Protein AF-A0A2E7SAH8-F1 (afdb_monomer_lite)

Secondary structure (DSSP, 8-state):
-------------S-HHHHHIIIIIIT---EEEEEEEE-SSTTGGGGSSS--SEEEEEEE-

Foldseek 3Di:
DDDPDDPDDDDDDPDVVVVCCCVCVVVVWDWPDWDKDQQPDDCSCVPDPDGDRIDIDIDTD

Sequence (61 aa):
MDAIGVSHIAICVRDLEKSLAFYRDILGMHVTFDEVQDTTTGGLPYTYKHDRKTRRTVHIR

pLDDT: mean 94.91, std 3.71, range [77.62, 98.5]

Structure (mmCIF, N/CA/C/O backbone):
data_AF-A0A2E7SAH8-F1
#
_entry.id   AF-A0A2E7SAH8-F1
#
loop_
_atom_site.group_PDB
_atom_site.id
_atom_site.type_symbol
_atom_site.label_atom_id
_atom_site.label_alt_id
_atom_site.label_comp_id
_atom_site.label_asym_id
_atom_site.label_entity_id
_atom_site.label_seq_id
_atom_site.pdbx_PDB_ins_code
_atom_site.Cartn_x
_atom_site.Cartn_y
_atom_site.Cartn_z
_atom_site.occupancy
_atom_site.B_iso_or_equiv
_atom_site.auth_seq_id
_atom_site.auth_comp_id
_atom_site.auth_asym_id
_atom_site.auth_atom_id
_atom_site.pdbx_PDB_model_num
ATOM 1 N N . MET A 1 1 ? 10.240 -16.857 -22.555 1.00 77.62 1 MET A N 1
ATOM 2 C CA . MET A 1 1 ? 10.230 -17.036 -21.091 1.00 77.62 1 MET A CA 1
ATOM 3 C C . MET A 1 1 ? 8.814 -16.743 -20.675 1.00 77.62 1 MET A C 1
ATOM 5 O O . MET A 1 1 ? 8.362 -15.625 -20.899 1.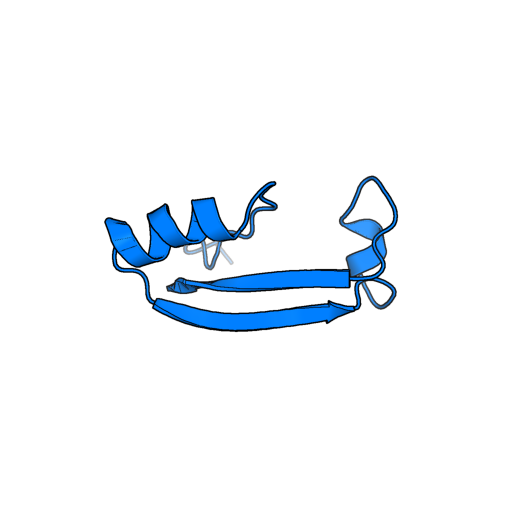00 77.62 1 MET A O 1
ATOM 9 N N . ASP A 1 2 ? 8.105 -17.765 -20.219 1.00 92.81 2 ASP A N 1
ATOM 10 C CA . ASP A 1 2 ? 6.656 -17.686 -20.065 1.00 92.81 2 ASP A CA 1
ATOM 11 C C . ASP A 1 2 ? 6.298 -17.165 -18.674 1.00 92.81 2 ASP A C 1
ATOM 13 O O . ASP A 1 2 ? 7.040 -17.359 -17.708 1.00 92.81 2 ASP A O 1
ATOM 17 N N . ALA A 1 3 ? 5.168 -16.469 -18.574 1.00 92.38 3 ALA A N 1
ATOM 18 C CA . ALA A 1 3 ? 4.662 -16.011 -17.291 1.00 92.38 3 ALA A CA 1
ATOM 19 C C . ALA A 1 3 ? 4.198 -17.217 -16.457 1.00 92.38 3 ALA A C 1
ATOM 21 O O . ALA A 1 3 ? 3.386 -18.015 -16.919 1.00 92.38 3 ALA A O 1
ATOM 22 N N . ILE A 1 4 ? 4.691 -17.328 -15.220 1.00 95.81 4 ILE A N 1
ATOM 23 C CA . ILE A 1 4 ? 4.365 -18.439 -14.306 1.00 95.81 4 ILE A CA 1
ATOM 24 C C . ILE A 1 4 ? 3.164 -18.152 -13.391 1.00 95.81 4 ILE A C 1
ATOM 26 O O . ILE A 1 4 ? 2.716 -19.039 -12.671 1.00 95.81 4 ILE A O 1
ATOM 30 N N . GLY A 1 5 ? 2.649 -16.919 -13.390 1.00 95.81 5 GLY A N 1
ATOM 31 C CA . GLY A 1 5 ? 1.505 -16.525 -12.569 1.00 95.81 5 GLY A CA 1
ATOM 32 C C . GLY A 1 5 ? 1.457 -15.033 -12.246 1.00 95.81 5 GLY A C 1
ATOM 33 O O . GLY A 1 5 ? 2.244 -14.237 -12.761 1.00 95.81 5 GLY A O 1
ATOM 34 N N . VAL A 1 6 ? 0.516 -14.665 -11.374 1.00 94.62 6 VAL A N 1
ATOM 35 C CA . VAL A 1 6 ? 0.342 -13.300 -10.853 1.00 94.62 6 VAL A CA 1
ATOM 36 C C . VAL A 1 6 ? 1.146 -13.149 -9.563 1.00 94.62 6 VAL A C 1
ATOM 38 O O . VAL A 1 6 ? 0.979 -13.944 -8.643 1.00 94.62 6 VAL A O 1
ATOM 41 N N . SER A 1 7 ? 2.000 -12.125 -9.479 1.00 95.19 7 SER A N 1
ATOM 42 C CA . SER A 1 7 ? 2.805 -11.863 -8.276 1.00 95.19 7 SER A CA 1
ATOM 43 C C . SER A 1 7 ? 2.060 -11.043 -7.224 1.00 95.19 7 SER A C 1
ATOM 45 O O . SER A 1 7 ? 2.176 -11.317 -6.035 1.00 95.19 7 SER A O 1
ATOM 47 N N . HIS A 1 8 ? 1.311 -10.028 -7.653 1.00 94.81 8 HIS A N 1
ATOM 48 C CA . HIS A 1 8 ? 0.502 -9.170 -6.794 1.00 94.81 8 HIS A CA 1
ATOM 49 C C . HIS A 1 8 ? -0.542 -8.420 -7.624 1.00 94.81 8 HIS A C 1
ATOM 51 O O . HIS A 1 8 ? -0.429 -8.308 -8.846 1.00 94.81 8 HIS A O 1
ATOM 57 N N . ILE A 1 9 ? -1.548 -7.880 -6.940 1.00 95.31 9 ILE A N 1
ATOM 58 C CA . ILE A 1 9 ? -2.571 -7.016 -7.523 1.00 95.31 9 ILE A CA 1
ATOM 59 C C . ILE A 1 9 ? -2.604 -5.728 -6.703 1.00 95.31 9 ILE A C 1
ATOM 61 O O . ILE A 1 9 ? -2.790 -5.768 -5.489 1.00 95.31 9 ILE A O 1
ATOM 65 N N . ALA A 1 10 ? -2.439 -4.586 -7.368 1.00 94.00 10 ALA A N 1
ATOM 66 C CA . ALA A 1 10 ? -2.584 -3.270 -6.758 1.00 94.00 10 ALA A CA 1
ATOM 67 C C . ALA A 1 10 ? -3.874 -2.614 -7.260 1.00 94.00 10 ALA A C 1
ATOM 69 O O . ALA A 1 10 ? -4.085 -2.488 -8.466 1.00 94.00 10 ALA A O 1
ATOM 70 N N . ILE A 1 11 ? -4.729 -2.181 -6.335 1.00 93.75 11 ILE A N 1
ATOM 71 C CA . ILE A 1 11 ? -6.002 -1.526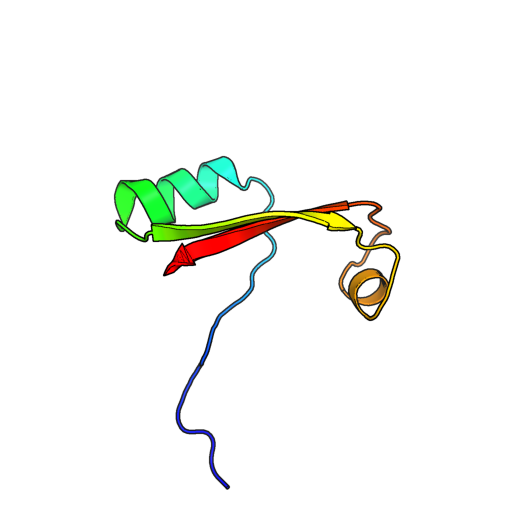 -6.651 1.00 93.75 11 ILE A CA 1
ATOM 72 C C . ILE A 1 11 ? -6.142 -0.209 -5.893 1.00 93.75 11 ILE A C 1
ATOM 74 O O . ILE A 1 11 ? -5.805 -0.105 -4.716 1.00 93.75 11 ILE A O 1
ATOM 78 N N . CYS A 1 12 ? -6.669 0.810 -6.572 1.00 93.12 12 CYS A N 1
ATOM 79 C CA . CYS A 1 12 ? -7.044 2.069 -5.938 1.00 93.12 12 CYS A CA 1
ATOM 80 C C . CYS A 1 12 ? -8.470 1.966 -5.401 1.00 93.12 12 CYS A C 1
ATOM 82 O O . CYS A 1 12 ? -9.416 1.765 -6.161 1.00 93.12 12 CYS A O 1
ATOM 84 N N . VAL A 1 13 ? -8.624 2.157 -4.095 1.00 95.00 13 VAL A N 1
ATOM 85 C CA . VAL A 1 13 ? -9.922 2.137 -3.417 1.00 95.00 13 VAL A CA 1
ATOM 86 C C . VAL A 1 13 ? -10.315 3.539 -2.964 1.00 95.00 13 VAL A C 1
ATOM 88 O O . VAL A 1 13 ? -9.469 4.408 -2.749 1.00 95.00 13 VAL A O 1
ATOM 91 N N . ARG A 1 14 ? -11.623 3.774 -2.835 1.00 94.44 14 ARG A N 1
ATOM 92 C CA . ARG A 1 14 ? -12.155 5.046 -2.325 1.00 94.44 14 ARG A CA 1
ATOM 93 C C . ARG A 1 14 ? -11.934 5.198 -0.820 1.00 94.44 14 ARG A C 1
ATOM 95 O O . ARG A 1 14 ? -11.698 6.307 -0.359 1.00 94.44 14 ARG A O 1
ATOM 102 N N . ASP A 1 15 ? -12.050 4.095 -0.087 1.00 97.19 15 ASP A N 1
ATOM 103 C CA . ASP A 1 15 ? -11.998 4.040 1.371 1.00 97.19 15 ASP A CA 1
ATOM 104 C C . ASP A 1 15 ? -11.128 2.847 1.784 1.00 97.19 15 ASP A C 1
ATOM 106 O O . ASP A 1 15 ? -11.457 1.683 1.518 1.00 97.19 15 ASP A O 1
ATOM 110 N N . LEU A 1 16 ? -9.972 3.163 2.364 1.00 97.44 16 LEU A N 1
ATOM 111 C CA . LEU A 1 16 ? -8.985 2.164 2.745 1.00 97.44 16 LEU A CA 1
ATOM 112 C C . LEU A 1 16 ? -9.424 1.393 3.990 1.00 97.44 16 LEU A C 1
ATOM 114 O O . LEU A 1 16 ? -9.212 0.188 4.045 1.00 97.44 16 LEU A O 1
ATOM 118 N N . GLU A 1 17 ? -10.115 2.041 4.928 1.00 98.00 17 GLU A N 1
ATOM 119 C CA . GLU A 1 17 ? -10.585 1.396 6.157 1.00 98.00 17 GLU A CA 1
ATOM 120 C C . GLU A 1 17 ? -11.652 0.348 5.858 1.00 98.00 17 GLU A C 1
ATOM 122 O O . GLU A 1 17 ? -11.580 -0.766 6.369 1.00 98.00 17 GLU A O 1
ATOM 127 N N . LYS A 1 18 ? -12.587 0.640 4.943 1.00 98.25 18 LYS A N 1
ATOM 128 C CA . LYS A 1 18 ? -13.555 -0.372 4.479 1.00 98.25 18 LYS A CA 1
ATOM 129 C C . LYS A 1 18 ? -12.881 -1.563 3.809 1.00 98.25 18 LYS A C 1
ATOM 131 O O . LYS A 1 18 ? -13.335 -2.693 3.955 1.00 98.25 18 LYS A O 1
ATOM 136 N N . SER A 1 19 ? -11.805 -1.308 3.071 1.00 98.25 19 SER A N 1
ATOM 137 C CA . SER A 1 19 ? -11.052 -2.370 2.406 1.00 98.25 19 SER A CA 1
ATOM 138 C C . SER A 1 19 ? -10.286 -3.213 3.426 1.00 98.25 19 SER A C 1
ATOM 140 O O . SER A 1 19 ? -10.310 -4.435 3.336 1.00 98.25 19 SER A O 1
ATOM 142 N N . LEU A 1 20 ? -9.670 -2.591 4.435 1.00 98.31 20 LEU A N 1
ATOM 143 C CA . LEU A 1 20 ? -8.989 -3.304 5.515 1.00 98.31 20 LEU A CA 1
ATOM 144 C C . LEU A 1 20 ? -9.965 -4.101 6.378 1.00 98.31 20 LEU A C 1
ATOM 146 O O . LEU A 1 20 ? -9.678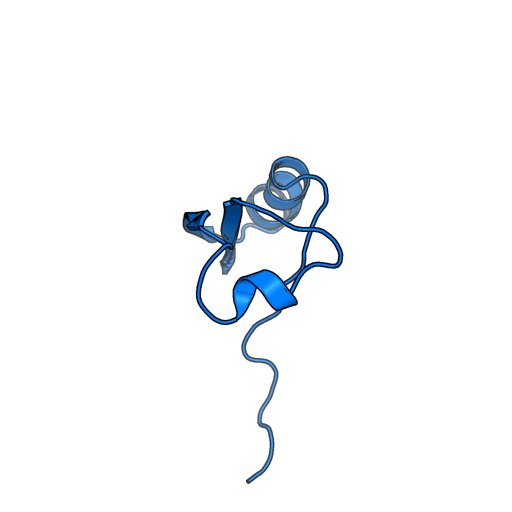 -5.256 6.671 1.00 98.31 20 LEU A O 1
ATOM 150 N N . ALA A 1 21 ? -11.144 -3.562 6.686 1.00 98.50 21 ALA A N 1
ATOM 151 C CA . ALA A 1 21 ? -12.190 -4.318 7.371 1.00 98.50 21 ALA A CA 1
ATOM 152 C C . ALA A 1 21 ? -12.527 -5.627 6.636 1.00 98.50 21 ALA A C 1
ATOM 154 O O . ALA A 1 21 ? -12.749 -6.662 7.254 1.00 98.50 21 ALA A O 1
ATOM 155 N N . PHE A 1 22 ? -12.510 -5.617 5.303 1.00 98.31 22 PHE A N 1
ATOM 156 C CA . PHE A 1 22 ? -12.718 -6.831 4.524 1.00 98.31 22 PHE A CA 1
ATOM 157 C C . PHE A 1 22 ? -11.473 -7.729 4.476 1.00 98.31 22 PHE A C 1
ATOM 159 O O . PHE A 1 22 ? -11.512 -8.876 4.914 1.00 98.31 22 PHE A O 1
ATOM 166 N N . TYR A 1 23 ? -10.354 -7.227 3.954 1.00 98.06 23 TYR A N 1
ATOM 167 C CA . TYR A 1 23 ? -9.188 -8.068 3.688 1.00 98.06 23 TYR A CA 1
ATOM 168 C C . TYR A 1 23 ? -8.443 -8.497 4.955 1.00 98.06 23 TYR A C 1
ATOM 170 O O . TYR A 1 23 ? -8.012 -9.642 5.052 1.00 98.06 23 TYR A O 1
ATOM 178 N N . ARG A 1 24 ? -8.291 -7.599 5.931 1.00 98.19 24 ARG A N 1
ATOM 179 C CA . ARG A 1 24 ? -7.600 -7.892 7.191 1.00 98.19 24 ARG A CA 1
ATOM 180 C C . ARG A 1 24 ? -8.531 -8.594 8.172 1.00 98.19 24 ARG A C 1
ATOM 182 O O . ARG A 1 24 ? -8.182 -9.656 8.670 1.00 98.19 24 ARG A O 1
ATOM 189 N N . ASP A 1 25 ? -9.709 -8.025 8.430 1.00 98.06 25 ASP A N 1
ATOM 190 C CA . ASP A 1 25 ? -10.532 -8.480 9.561 1.00 98.06 25 ASP A CA 1
ATOM 191 C C . ASP A 1 25 ? -11.445 -9.665 9.203 1.00 98.06 25 ASP A C 1
ATOM 193 O O . ASP A 1 25 ? -11.645 -10.545 10.037 1.00 98.06 25 ASP A O 1
ATOM 197 N N . ILE A 1 26 ? -11.971 -9.728 7.972 1.00 98.44 26 ILE A N 1
ATOM 198 C CA . ILE A 1 26 ? -12.843 -10.835 7.531 1.00 98.44 26 ILE A CA 1
ATOM 199 C C . ILE A 1 26 ? -12.036 -11.959 6.873 1.00 98.44 26 ILE A C 1
ATOM 201 O O . ILE A 1 26 ? -12.244 -13.127 7.194 1.00 98.44 26 ILE A O 1
ATOM 205 N N . LEU A 1 27 ? -11.130 -11.630 5.947 1.00 98.12 27 LEU A N 1
ATOM 206 C CA . LEU A 1 27 ? -10.331 -12.636 5.232 1.00 98.12 27 LEU A CA 1
ATOM 207 C C . LEU A 1 27 ? -9.055 -13.054 5.976 1.00 98.12 27 LEU A C 1
ATOM 209 O O . LEU A 1 27 ? -8.420 -14.029 5.580 1.00 98.12 27 LEU A O 1
ATOM 213 N N . GLY A 1 28 ? -8.683 -12.347 7.046 1.00 98.19 28 GLY A N 1
ATOM 214 C CA . GLY A 1 28 ? -7.537 -12.700 7.883 1.00 98.19 28 GLY A CA 1
ATOM 21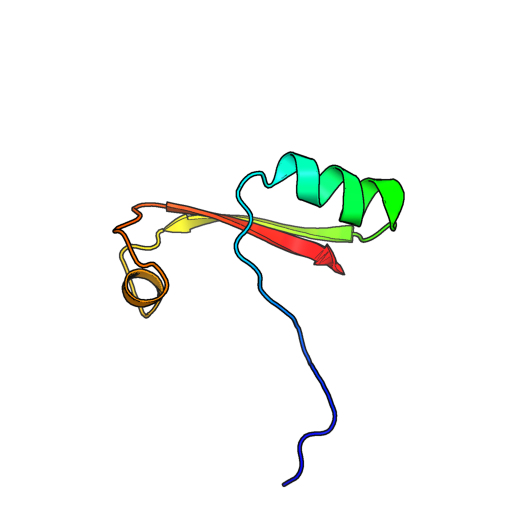5 C C . GLY A 1 28 ? -6.171 -12.386 7.269 1.00 98.19 28 GLY A C 1
ATOM 216 O O . GLY A 1 28 ? -5.172 -12.928 7.733 1.00 98.19 28 GLY A O 1
ATOM 217 N N . MET A 1 29 ? -6.098 -11.540 6.236 1.00 98.25 29 MET A N 1
ATOM 218 C CA . MET A 1 29 ? -4.815 -11.133 5.655 1.00 98.25 29 MET A CA 1
ATOM 219 C C . MET A 1 29 ? -4.047 -10.205 6.600 1.00 98.25 29 MET A C 1
ATOM 221 O O . MET A 1 29 ? -4.620 -9.457 7.396 1.00 98.25 29 MET A O 1
ATOM 225 N N . HIS A 1 30 ? -2.726 -10.192 6.473 1.00 97.94 30 HIS A N 1
ATOM 226 C CA . HIS A 1 30 ? -1.858 -9.427 7.360 1.00 97.94 30 HIS A CA 1
ATOM 227 C C . HIS A 1 30 ? -1.273 -8.206 6.668 1.00 97.94 30 HIS A C 1
ATOM 229 O O . HIS A 1 30 ? -0.672 -8.314 5.600 1.00 97.94 30 HIS A O 1
ATOM 235 N N . VAL A 1 31 ? -1.384 -7.050 7.325 1.00 98.12 31 VAL A N 1
ATOM 236 C CA . VAL A 1 31 ? -0.708 -5.820 6.900 1.00 98.12 31 VAL A CA 1
ATOM 237 C C . VAL A 1 31 ? 0.802 -6.002 7.029 1.00 98.12 31 VAL A C 1
ATOM 239 O O . VAL A 1 31 ? 1.307 -6.350 8.093 1.00 98.12 31 VAL A O 1
ATOM 242 N N . THR A 1 32 ? 1.522 -5.757 5.939 1.00 98.12 32 THR A N 1
ATOM 243 C CA . THR A 1 32 ? 2.992 -5.824 5.880 1.00 98.12 32 THR A CA 1
ATOM 244 C C . THR A 1 32 ? 3.640 -4.474 5.617 1.00 98.12 32 THR A C 1
ATOM 246 O O . THR A 1 32 ? 4.845 -4.325 5.805 1.00 98.12 32 THR A O 1
ATOM 249 N N . PHE A 1 33 ? 2.851 -3.500 5.178 1.00 98.12 33 PHE A N 1
ATOM 250 C CA . PHE A 1 33 ? 3.286 -2.144 4.892 1.00 98.12 33 PHE A CA 1
ATOM 25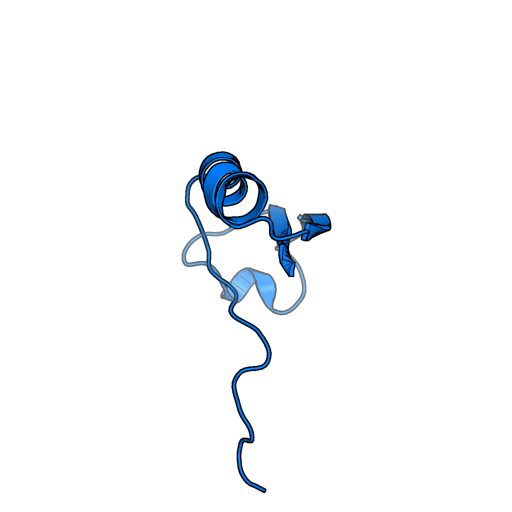1 C C . PHE A 1 33 ? 2.088 -1.211 5.024 1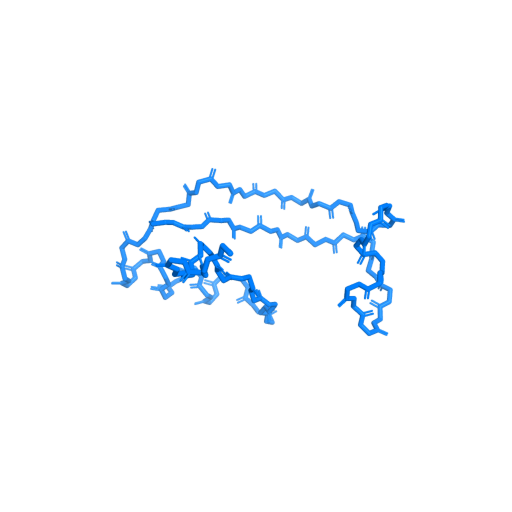.00 98.12 33 PHE A C 1
ATOM 253 O O . PHE A 1 33 ? 1.017 -1.552 4.523 1.00 98.12 33 PHE A O 1
ATOM 260 N N . ASP A 1 34 ? 2.266 -0.053 5.651 1.00 97.94 34 ASP A N 1
ATOM 261 C CA . ASP A 1 34 ? 1.241 0.983 5.768 1.00 97.94 34 ASP A CA 1
ATOM 262 C C . ASP A 1 34 ? 1.910 2.347 5.916 1.00 97.94 34 ASP A C 1
ATOM 264 O O . ASP A 1 34 ? 2.396 2.685 6.990 1.00 97.94 34 ASP A O 1
ATOM 268 N N . GLU A 1 35 ? 1.971 3.114 4.829 1.00 97.56 35 GLU A N 1
ATOM 269 C CA . GLU A 1 35 ? 2.621 4.425 4.838 1.00 97.56 35 GLU A CA 1
ATOM 270 C C . GLU A 1 35 ? 1.904 5.430 3.943 1.00 97.56 35 GLU A C 1
ATOM 272 O O . GLU A 1 35 ? 1.234 5.090 2.956 1.00 97.56 35 GLU A O 1
ATOM 277 N N . VAL A 1 36 ? 2.113 6.707 4.260 1.00 96.94 36 VAL A N 1
ATOM 278 C CA . VAL A 1 36 ? 1.773 7.810 3.365 1.00 96.94 36 VAL A CA 1
ATOM 279 C C . VAL A 1 36 ? 2.939 8.045 2.411 1.00 96.94 36 VAL A C 1
ATOM 281 O O . VAL A 1 36 ? 4.039 8.404 2.813 1.00 96.94 36 VAL A O 1
ATOM 284 N N . GLN A 1 37 ? 2.683 7.857 1.123 1.00 94.31 37 GLN A N 1
ATOM 285 C CA . GLN A 1 37 ? 3.656 8.006 0.053 1.00 94.31 37 GLN A CA 1
ATOM 286 C C . GLN A 1 37 ? 3.450 9.325 -0.696 1.00 94.31 37 GLN A C 1
ATOM 288 O O . GLN A 1 37 ? 2.324 9.648 -1.088 1.00 94.31 37 GLN A O 1
ATOM 293 N N . ASP A 1 38 ? 4.547 10.043 -0.943 1.00 95.25 38 ASP A N 1
ATOM 294 C CA . ASP A 1 38 ? 4.602 11.169 -1.878 1.00 95.25 38 ASP A CA 1
ATOM 295 C C . ASP A 1 38 ? 4.410 10.663 -3.315 1.00 95.25 38 ASP A C 1
ATOM 297 O O . ASP A 1 38 ? 5.114 9.763 -3.778 1.00 95.25 38 ASP A O 1
ATOM 301 N N . THR A 1 39 ? 3.425 11.222 -4.013 1.00 95.25 39 THR A N 1
ATOM 302 C CA . THR A 1 39 ? 3.080 10.843 -5.389 1.00 95.25 39 THR A CA 1
ATOM 303 C C . THR A 1 39 ? 3.528 11.861 -6.429 1.00 95.25 39 THR A C 1
ATOM 305 O O . THR A 1 39 ? 3.179 11.707 -7.594 1.00 95.25 39 THR A O 1
ATOM 308 N N . THR A 1 40 ? 4.280 12.889 -6.036 1.00 94.06 40 THR A N 1
ATOM 309 C CA . THR A 1 40 ? 4.738 13.974 -6.920 1.00 94.06 40 THR A CA 1
ATOM 310 C C . THR A 1 40 ? 6.024 13.645 -7.680 1.00 94.06 40 THR A C 1
ATOM 312 O O . THR A 1 40 ? 6.394 14.368 -8.603 1.00 94.06 40 THR A O 1
ATOM 315 N N . THR A 1 41 ? 6.690 12.539 -7.341 1.00 90.94 41 THR A N 1
ATOM 316 C CA . THR A 1 41 ? 7.978 12.140 -7.921 1.00 90.94 41 THR A CA 1
ATOM 317 C C . THR A 1 41 ? 7.925 10.751 -8.569 1.00 90.94 41 THR A C 1
ATOM 319 O O . THR A 1 41 ? 7.035 9.935 -8.309 1.00 90.94 41 THR A O 1
ATOM 322 N N . GLY A 1 42 ? 8.885 10.469 -9.455 1.00 89.12 42 GLY A N 1
ATOM 323 C CA . GLY A 1 42 ? 8.979 9.189 -10.163 1.00 89.12 42 GLY A CA 1
ATOM 324 C C . GLY A 1 42 ? 7.839 8.966 -11.164 1.00 89.12 42 GLY A C 1
ATOM 325 O O . GLY A 1 42 ? 7.424 9.885 -11.866 1.00 89.12 42 GLY A O 1
ATOM 326 N N . GLY A 1 43 ? 7.343 7.727 -11.251 1.00 89.19 43 GLY A N 1
ATOM 327 C CA . GLY A 1 43 ? 6.241 7.348 -12.152 1.00 89.19 43 GLY A CA 1
ATOM 328 C C . GLY A 1 43 ? 4.831 7.561 -11.577 1.00 89.19 43 GLY A C 1
ATOM 329 O O . GLY A 1 43 ? 3.841 7.416 -12.292 1.00 89.19 43 GLY A O 1
ATOM 330 N N . LEU A 1 44 ? 4.721 7.900 -10.290 1.00 90.25 44 LEU A N 1
ATOM 331 C CA . LEU A 1 44 ? 3.444 8.017 -9.579 1.00 90.25 44 LEU A CA 1
ATOM 332 C C . LEU A 1 44 ? 2.534 9.164 -10.053 1.00 90.25 44 LEU A C 1
ATOM 334 O O . LEU A 1 44 ? 1.319 8.935 -10.073 1.00 90.25 44 LEU A O 1
ATOM 338 N N . PRO A 1 45 ? 3.046 10.334 -10.496 1.00 93.06 45 PRO A N 1
ATOM 339 C CA . PRO A 1 45 ? 2.199 11.399 -11.035 1.00 93.06 45 PRO A CA 1
ATOM 340 C C . PRO A 1 45 ? 1.329 10.933 -12.208 1.00 93.06 45 PRO A C 1
ATOM 342 O O . PRO A 1 45 ? 0.188 11.357 -12.343 1.00 93.06 45 PRO A O 1
ATOM 345 N N . TYR A 1 46 ? 1.833 9.991 -13.011 1.00 91.62 46 TYR A N 1
ATOM 346 C CA . TYR A 1 46 ? 1.160 9.487 -14.213 1.00 91.62 46 TYR A CA 1
ATOM 347 C C . TYR A 1 46 ? 0.180 8.337 -13.938 1.00 91.62 46 TYR A C 1
ATOM 349 O O . TYR A 1 46 ? -0.474 7.847 -14.854 1.00 91.62 46 TYR A O 1
ATOM 357 N N . THR A 1 47 ? 0.076 7.879 -12.685 1.00 89.38 47 THR A N 1
ATOM 358 C CA . THR A 1 47 ? -0.824 6.776 -12.302 1.00 89.38 47 THR A CA 1
ATOM 359 C C . THR A 1 47 ? -2.271 7.247 -12.117 1.00 89.38 47 THR A C 1
ATOM 361 O O . THR A 1 47 ? -3.206 6.452 -12.215 1.00 89.38 47 THR A O 1
ATOM 364 N N . TYR A 1 48 ? -2.482 8.535 -11.838 1.00 88.44 48 TYR A N 1
ATOM 365 C CA . TYR A 1 48 ? -3.795 9.083 -11.509 1.00 88.44 48 TYR A CA 1
ATOM 366 C C . TYR A 1 48 ? -4.310 10.000 -12.611 1.00 88.44 48 TYR A C 1
ATOM 368 O O . TYR A 1 48 ? -3.559 10.742 -13.229 1.00 88.44 48 TYR A O 1
ATOM 376 N N . LYS A 1 49 ? -5.634 10.016 -12.796 1.00 90.12 49 LYS A N 1
ATOM 377 C CA . LYS A 1 49 ? -6.299 10.984 -13.681 1.00 90.12 49 LYS A CA 1
ATOM 378 C C . LYS A 1 49 ? -6.173 12.434 -13.182 1.00 90.12 49 LYS A C 1
ATOM 380 O O . LYS A 1 49 ? -6.256 13.361 -13.979 1.00 90.12 49 LYS A O 1
ATOM 385 N N . HIS A 1 50 ? -6.045 12.623 -11.870 1.00 90.94 50 HIS A N 1
ATOM 386 C CA . HIS A 1 50 ? -5.952 13.929 -11.221 1.00 90.94 50 HIS A CA 1
ATOM 387 C C . HIS A 1 50 ? -4.732 13.964 -10.313 1.00 90.94 50 HIS A C 1
ATOM 389 O O . HIS A 1 50 ? -4.462 12.972 -9.629 1.00 90.94 50 HIS A O 1
ATOM 395 N N . ASP A 1 51 ? -4.068 15.118 -10.264 1.00 89.88 51 ASP A N 1
ATOM 396 C CA . ASP A 1 51 ? -2.886 15.323 -9.437 1.00 89.88 51 ASP A CA 1
ATOM 397 C C . ASP A 1 51 ? -3.167 14.984 -7.975 1.00 89.88 51 ASP A C 1
ATOM 399 O O . ASP A 1 51 ? -4.138 15.437 -7.358 1.00 89.88 51 ASP A O 1
ATOM 403 N N . ARG A 1 52 ? -2.271 14.180 -7.410 1.00 91.00 52 ARG A N 1
ATOM 404 C CA . ARG A 1 52 ? -2.246 13.847 -5.991 1.00 91.00 52 ARG A CA 1
ATOM 405 C C . ARG A 1 52 ? -0.882 14.203 -5.438 1.00 91.00 52 ARG A C 1
ATOM 407 O O . ARG A 1 52 ? 0.140 13.882 -6.040 1.00 91.00 52 ARG A O 1
ATOM 414 N N . LYS A 1 53 ? -0.880 14.852 -4.274 1.00 94.31 53 LYS A N 1
ATOM 415 C CA . LYS A 1 53 ? 0.349 15.120 -3.519 1.00 94.31 53 LYS A CA 1
ATOM 416 C C . LYS A 1 53 ? 0.793 13.883 -2.747 1.00 94.31 53 LYS A C 1
ATOM 418 O O . LYS A 1 53 ? 1.972 13.564 -2.719 1.00 94.31 53 LYS A O 1
ATOM 423 N N . THR A 1 54 ? -0.164 13.174 -2.152 1.00 95.44 54 THR A N 1
ATOM 424 C CA . THR A 1 54 ? 0.099 11.967 -1.373 1.00 95.44 54 THR A CA 1
ATOM 425 C C . THR A 1 54 ? -0.970 10.900 -1.602 1.00 95.44 54 THR A C 1
ATOM 427 O O . THR A 1 54 ? -2.102 11.188 -2.007 1.00 95.44 54 THR A O 1
ATOM 430 N N . ARG A 1 55 ? -0.618 9.647 -1.302 1.00 94.12 55 ARG A N 1
ATOM 431 C CA . ARG A 1 55 ? -1.562 8.546 -1.059 1.00 94.12 55 ARG A CA 1
ATOM 432 C C . ARG A 1 55 ? -1.183 7.827 0.228 1.00 94.12 55 ARG A C 1
ATOM 434 O O . ARG A 1 55 ? -0.003 7.739 0.533 1.00 94.12 55 ARG A O 1
ATOM 441 N N . ARG A 1 56 ? -2.143 7.225 0.924 1.00 96.88 56 ARG A N 1
ATOM 442 C CA . ARG A 1 56 ? -1.829 6.123 1.842 1.00 96.88 56 ARG A CA 1
ATOM 443 C C . ARG A 1 56 ? -1.821 4.825 1.045 1.00 96.88 56 ARG A C 1
ATOM 445 O O . ARG A 1 56 ? -2.735 4.602 0.251 1.00 96.88 56 ARG A O 1
ATOM 452 N N . THR A 1 57 ? -0.786 4.012 1.209 1.00 96.50 57 THR A N 1
ATOM 453 C CA . THR A 1 57 ? -0.663 2.707 0.555 1.00 96.50 57 THR A CA 1
ATOM 454 C C . THR A 1 57 ? -0.470 1.634 1.607 1.00 96.50 57 THR A C 1
ATOM 456 O O . THR A 1 57 ? 0.349 1.791 2.510 1.00 96.50 57 THR A O 1
ATOM 459 N N . VAL A 1 58 ? -1.243 0.557 1.486 1.00 98.25 58 VAL A N 1
ATOM 460 C CA . VAL A 1 58 ? -1.195 -0.577 2.404 1.00 98.25 58 VAL A CA 1
ATOM 461 C C . VAL A 1 58 ? -0.981 -1.848 1.608 1.00 98.25 58 VAL A C 1
ATOM 463 O O . VAL A 1 58 ? -1.684 -2.090 0.626 1.00 98.25 58 VAL A O 1
ATOM 466 N N . HIS A 1 59 ? -0.006 -2.649 2.024 1.00 98.12 59 HIS A N 1
ATOM 467 C CA . HIS A 1 59 ? 0.221 -3.978 1.471 1.00 98.12 59 HIS A CA 1
ATOM 468 C C . HIS A 1 59 ? -0.259 -5.024 2.468 1.00 98.12 59 HIS A C 1
ATOM 470 O O . HIS A 1 59 ? -0.039 -4.903 3.674 1.00 98.12 59 HIS A O 1
ATOM 476 N N . ILE A 1 60 ? -0.907 -6.052 1.936 1.00 97.56 60 ILE A N 1
ATOM 477 C CA . ILE A 1 60 ? -1.464 -7.172 2.687 1.00 97.56 60 ILE A CA 1
ATOM 478 C C . ILE A 1 60 ? -1.055 -8.485 2.022 1.00 97.56 60 ILE A C 1
ATOM 480 O O . ILE A 1 60 ? -0.860 -8.518 0.805 1.00 97.56 60 ILE A O 1
ATOM 484 N N . ARG A 1 61 ? -0.916 -9.552 2.809 1.00 94.81 61 ARG A N 1
ATOM 485 C CA . ARG A 1 61 ? -0.631 -10.912 2.328 1.00 94.81 61 ARG A CA 1
ATOM 486 C C . ARG A 1 61 ? -1.350 -11.969 3.149 1.00 94.81 61 ARG A C 1
ATOM 488 O O . ARG A 1 61 ? -1.678 -11.659 4.317 1.00 94.81 61 ARG A O 1
#

Radius of gyration: 13.92 Å; chains: 1; bounding box: 24×34×31 Å